Protein AF-A0A2S6WKI0-F1 (afdb_monomer_lite)

Foldseek 3Di:
DDDPLQVVLQCVLQVVCCVPLNRDTPVRLLVLLQVLLVCLQVAPEQVCQVCNLVSCCSVVSVLSSQVSGDPVNCVVCVVSVVVSVVSLLVQWAFFADPCSVLLDPVSRPNSSRIDGPGHDDDDPDHDHRD

Secondary structure (DSSP, 8-state):
---HHHHHHHHHHHHHHHHHH-S--HHHHHHHHHHHHHHHHH-EEGGGTTTHHHHTHHHHHHHHHGGGS-HHHHHHHHHHHHHHHHHHHHHEEEPSSTTGGG-STTSSSGGGGEEES-EESSSS-PPTT-

Radius of gyration: 15.68 Å; chains: 1; bounding box: 42×27×44 Å

pLDDT: mean 94.5, std 6.23, range [60.06, 98.75]

Structure (mmCIF, N/CA/C/O backbone):
data_AF-A0A2S6WKI0-F1
#
_entry.id   AF-A0A2S6WKI0-F1
#
loop_
_atom_site.group_PDB
_atom_site.id
_atom_site.type_symbol
_atom_site.label_atom_id
_atom_site.label_alt_id
_atom_site.label_comp_id
_atom_site.label_asym_id
_atom_site.label_entity_id
_atom_site.label_seq_id
_atom_site.pdbx_PDB_ins_code
_atom_site.Cartn_x
_atom_site.Cartn_y
_atom_site.Cartn_z
_atom_site.occupancy
_atom_site.B_iso_or_equiv
_atom_site.auth_seq_id
_atom_site.auth_comp_id
_atom_site.auth_asym_id
_atom_site.auth_atom_id
_atom_site.pdbx_PDB_model_num
ATOM 1 N N . MET A 1 1 ? -20.003 -7.263 13.265 1.00 79.88 1 MET A N 1
ATOM 2 C CA . MET A 1 1 ? -20.416 -5.843 13.315 1.00 79.88 1 MET A CA 1
ATOM 3 C C . MET A 1 1 ? -19.359 -5.113 14.118 1.00 79.88 1 MET A C 1
ATOM 5 O O . MET A 1 1 ? -18.969 -5.653 15.144 1.00 79.88 1 MET A O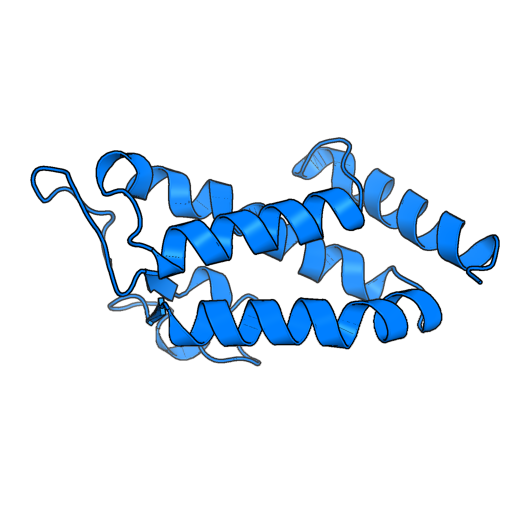 1
ATOM 9 N N . LEU A 1 2 ? -18.848 -3.985 13.625 1.00 91.81 2 LEU A N 1
ATOM 10 C CA . LEU A 1 2 ? -17.826 -3.215 14.337 1.00 91.81 2 LEU A CA 1
ATOM 11 C C . LEU A 1 2 ? -18.435 -2.526 15.564 1.00 91.81 2 LEU A C 1
ATOM 13 O O . LEU A 1 2 ? -19.578 -2.066 15.521 1.00 91.81 2 LEU A O 1
ATOM 17 N N . SER A 1 3 ? -17.673 -2.479 16.650 1.00 96.19 3 SER A N 1
ATOM 18 C CA . SER A 1 3 ? -18.012 -1.769 17.882 1.0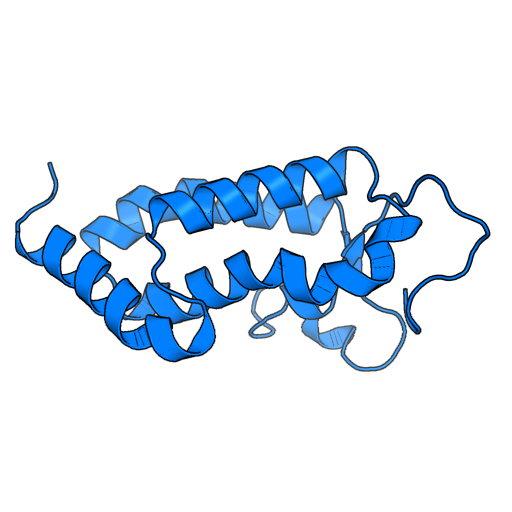0 96.19 3 SER A CA 1
ATOM 19 C C . SER A 1 3 ? -17.674 -0.270 17.785 1.00 96.19 3 SER A C 1
ATOM 21 O O . SER A 1 3 ? -16.920 0.141 16.901 1.00 96.19 3 SER A O 1
ATOM 23 N N . PRO A 1 4 ? -18.173 0.579 18.704 1.00 96.81 4 PRO A N 1
ATOM 24 C CA . PRO A 1 4 ? -17.758 1.982 18.777 1.00 96.81 4 PRO A CA 1
ATOM 25 C C . PRO A 1 4 ? -16.245 2.170 18.963 1.00 96.81 4 PRO A C 1
ATOM 27 O O . PRO A 1 4 ? -15.680 3.115 18.419 1.00 96.81 4 PRO A O 1
ATOM 30 N N . GLU A 1 5 ? -15.587 1.267 19.695 1.00 96.75 5 GLU A N 1
ATOM 31 C CA . GLU A 1 5 ? -14.131 1.275 19.883 1.00 96.75 5 GLU A CA 1
ATOM 32 C C . GLU A 1 5 ? -13.395 1.018 18.561 1.00 96.75 5 GLU A C 1
ATOM 34 O O . GLU A 1 5 ? -12.432 1.712 18.236 1.00 96.75 5 GLU A O 1
ATOM 39 N N . ASP A 1 6 ? -13.907 0.093 17.746 1.00 97.50 6 ASP A N 1
ATOM 40 C CA . ASP A 1 6 ? -13.355 -0.187 16.421 1.00 97.50 6 ASP A CA 1
ATOM 41 C C . ASP A 1 6 ? -13.419 1.056 15.521 1.00 97.50 6 ASP A C 1
ATOM 43 O O . ASP A 1 6 ? -12.411 1.446 14.926 1.00 97.50 6 ASP A O 1
ATOM 47 N N . TYR A 1 7 ? -14.570 1.738 15.477 1.00 96.50 7 TYR A N 1
ATOM 48 C CA . TYR A 1 7 ? -14.713 2.996 14.733 1.00 96.50 7 TYR A CA 1
ATOM 49 C C . TYR A 1 7 ? -13.810 4.108 15.279 1.00 96.50 7 TYR A C 1
ATOM 51 O O . TYR A 1 7 ? -13.210 4.850 14.496 1.00 96.50 7 TYR A O 1
ATOM 59 N N . ALA A 1 8 ? -13.681 4.214 16.604 1.00 97.25 8 ALA A N 1
ATOM 60 C CA . ALA A 1 8 ? -12.808 5.195 17.239 1.00 97.25 8 ALA A CA 1
ATOM 61 C C . ALA A 1 8 ? -11.334 4.963 16.879 1.00 97.25 8 ALA A C 1
ATOM 63 O O . ALA A 1 8 ? -10.628 5.931 16.602 1.00 97.25 8 ALA A O 1
ATOM 64 N N . SER A 1 9 ? -10.881 3.705 16.803 1.00 98.12 9 SER A N 1
ATOM 65 C CA . SER A 1 9 ? -9.504 3.378 16.406 1.00 98.12 9 SER A CA 1
ATOM 66 C C . SER A 1 9 ? -9.190 3.801 14.967 1.00 98.12 9 SER A C 1
ATOM 68 O O . SER A 1 9 ? -8.144 4.400 14.711 1.00 98.12 9 SER A O 1
ATOM 70 N N . ILE A 1 10 ? -10.133 3.591 14.039 1.00 97.38 10 ILE A N 1
ATOM 71 C CA . ILE A 1 10 ? -10.010 4.020 12.638 1.00 97.38 10 ILE A CA 1
ATOM 72 C C . ILE A 1 10 ? -9.953 5.548 12.557 1.00 97.38 10 ILE A C 1
ATOM 74 O O . ILE A 1 10 ? -9.088 6.106 11.880 1.00 97.38 10 ILE A O 1
ATOM 78 N N . HIS A 1 11 ? -10.860 6.232 13.261 1.00 97.12 11 HIS A N 1
ATOM 79 C CA . HIS A 1 11 ? -10.891 7.692 13.283 1.00 97.12 11 HIS A CA 1
ATOM 80 C C . HIS A 1 11 ? -9.604 8.276 13.879 1.00 97.12 11 HIS A C 1
ATOM 82 O O . HIS A 1 11 ? -9.020 9.193 13.301 1.00 97.12 11 HIS A O 1
ATOM 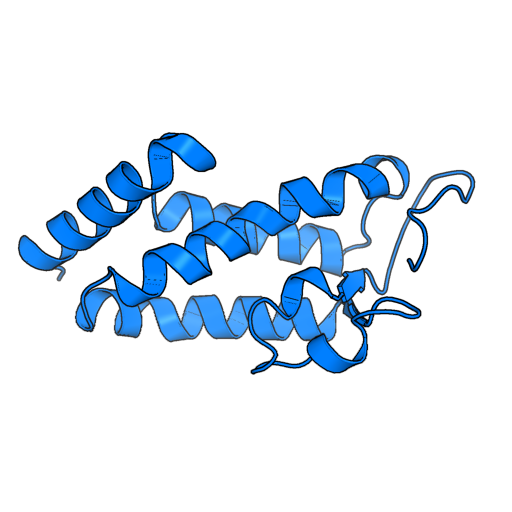88 N N . HIS A 1 12 ? -9.131 7.713 14.994 1.00 97.62 12 HIS A N 1
ATOM 89 C CA . HIS A 1 12 ? -7.888 8.116 15.643 1.00 97.62 12 HIS A CA 1
ATOM 90 C C . HIS A 1 12 ? -6.682 7.964 14.710 1.00 97.62 12 HIS A C 1
ATOM 92 O O . HIS A 1 12 ? -5.912 8.913 14.572 1.00 97.62 12 HIS A O 1
ATOM 98 N N . ALA A 1 13 ? -6.544 6.824 14.022 1.00 97.88 13 ALA A N 1
ATOM 99 C CA . ALA A 1 13 ? -5.464 6.614 13.056 1.00 97.88 13 ALA A CA 1
ATOM 100 C C . ALA A 1 13 ? -5.489 7.663 11.930 1.00 97.88 13 ALA A C 1
ATOM 102 O O . ALA A 1 13 ? -4.458 8.256 11.608 1.00 97.88 13 ALA A O 1
ATOM 103 N N . GLY A 1 14 ? -6.675 7.956 11.384 1.00 97.38 14 GLY A N 1
ATOM 104 C CA . GLY A 1 14 ? -6.852 9.004 10.376 1.00 97.38 14 GLY A CA 1
ATOM 105 C C . GLY A 1 14 ? -6.425 10.389 10.870 1.00 97.38 14 GLY A C 1
ATOM 106 O O . GLY A 1 14 ? -5.682 11.082 10.181 1.00 97.38 14 GLY A O 1
ATOM 107 N N . GLN A 1 15 ? -6.832 10.781 12.082 1.00 97.69 15 GLN A N 1
ATOM 108 C CA . GLN A 1 15 ? -6.458 12.076 12.666 1.00 97.69 15 GLN A CA 1
ATOM 109 C C . GLN A 1 15 ? -4.962 12.170 12.986 1.00 97.69 15 GLN A C 1
ATOM 111 O O . GLN A 1 15 ? -4.328 13.175 12.668 1.00 97.69 15 GLN A O 1
ATOM 116 N N . ALA A 1 16 ? -4.382 11.119 13.569 1.00 97.81 16 ALA A N 1
ATOM 117 C CA . ALA A 1 16 ? -2.968 11.085 13.937 1.00 97.81 16 ALA A CA 1
ATOM 118 C C . ALA A 1 16 ? -2.040 11.230 12.719 1.00 97.81 16 ALA A C 1
ATOM 120 O O . ALA A 1 16 ? -0.961 11.815 12.820 1.00 97.81 16 ALA A O 1
ATOM 121 N N . LEU A 1 17 ? -2.469 10.721 11.562 1.00 98.00 17 LEU A N 1
ATOM 122 C CA . LEU A 1 17 ? -1.694 10.723 10.322 1.00 98.00 17 LEU A CA 1
ATOM 123 C C . LEU A 1 17 ? -2.049 11.889 9.379 1.00 98.00 17 LEU A C 1
ATOM 125 O O . LEU A 1 17 ? -1.335 12.120 8.399 1.00 98.00 17 LEU A O 1
ATOM 129 N N . ALA A 1 18 ? -3.082 12.679 9.691 1.00 96.88 18 ALA A N 1
ATOM 130 C CA . ALA A 1 18 ? -3.592 13.726 8.805 1.00 96.88 18 ALA A CA 1
ATOM 131 C C . ALA A 1 18 ? -2.552 14.794 8.436 1.00 96.88 18 ALA A C 1
ATOM 133 O O . ALA A 1 18 ? -2.531 15.274 7.306 1.00 96.88 18 ALA A O 1
ATOM 134 N N . GLY A 1 19 ? -1.646 15.135 9.357 1.00 96.44 19 GLY A N 1
ATOM 135 C CA . GLY A 1 19 ? -0.585 16.113 9.093 1.00 96.44 19 GLY A CA 1
ATOM 136 C C . GLY A 1 19 ? 0.439 15.667 8.041 1.00 96.44 19 GLY A C 1
ATOM 137 O O . GLY A 1 19 ? 1.140 16.513 7.493 1.00 96.44 19 GLY A O 1
ATOM 138 N N . ARG A 1 20 ? 0.537 14.360 7.756 1.00 95.06 20 ARG A N 1
ATOM 139 C CA . ARG A 1 20 ? 1.485 13.806 6.776 1.00 95.06 20 ARG A CA 1
ATOM 140 C C . ARG A 1 20 ? 0.815 13.349 5.482 1.00 95.06 20 ARG A C 1
ATOM 142 O O . ARG A 1 20 ? 1.422 13.493 4.430 1.00 95.06 20 ARG A O 1
ATOM 149 N N . TYR A 1 21 ? -0.398 12.811 5.568 1.00 94.81 21 TYR A N 1
ATOM 150 C CA . TYR A 1 21 ? -1.081 12.169 4.436 1.00 94.81 21 TYR A CA 1
ATOM 151 C C . TYR A 1 21 ? -2.395 12.857 4.040 1.00 94.81 21 TYR A C 1
ATOM 153 O O . TYR A 1 21 ? -3.068 12.417 3.115 1.00 94.81 21 TYR A O 1
ATOM 161 N N . GLY A 1 22 ? -2.790 13.919 4.747 1.00 94.75 22 GLY A N 1
ATOM 162 C CA . GLY A 1 22 ? -4.116 14.514 4.614 1.00 94.75 22 GLY A CA 1
ATOM 163 C C . GLY A 1 22 ? -5.204 13.714 5.336 1.00 94.75 22 GLY A C 1
ATOM 164 O O . GLY A 1 22 ? -4.969 12.655 5.920 1.00 94.75 22 GLY A O 1
ATOM 165 N N . VAL A 1 23 ? -6.425 14.252 5.335 1.00 94.31 23 VAL A N 1
ATOM 166 C CA . VAL A 1 23 ? -7.576 13.607 5.980 1.00 94.31 23 VAL A CA 1
ATOM 167 C C . VAL A 1 23 ? -8.079 12.476 5.085 1.00 94.31 23 VAL A C 1
ATOM 169 O O . VAL A 1 23 ? -8.789 12.712 4.111 1.00 94.31 23 VAL A O 1
ATOM 172 N N . VAL A 1 24 ? -7.711 11.246 5.436 1.00 95.25 24 VAL A N 1
ATOM 173 C CA . VAL A 1 24 ? -8.057 10.021 4.703 1.00 95.25 24 VAL A CA 1
ATOM 174 C C . VAL A 1 24 ? -8.678 8.976 5.633 1.00 95.25 24 VAL A C 1
ATOM 176 O O . VAL A 1 24 ? -8.658 9.116 6.858 1.00 95.25 24 VAL A O 1
ATOM 179 N N . THR A 1 25 ? -9.251 7.919 5.054 1.00 95.69 25 THR A N 1
ATOM 180 C CA . THR A 1 25 ? -9.853 6.802 5.800 1.00 95.69 25 THR A CA 1
ATOM 181 C C . THR A 1 25 ? -9.150 5.486 5.484 1.00 95.69 25 THR A C 1
ATOM 183 O O . THR A 1 25 ? -8.506 5.360 4.445 1.00 95.69 25 THR A O 1
ATOM 186 N N . LEU A 1 26 ? -9.322 4.483 6.354 1.00 97.69 26 LEU A N 1
ATOM 187 C CA . LEU A 1 26 ? -8.784 3.137 6.131 1.00 97.69 26 LEU A CA 1
ATOM 188 C C . LEU A 1 26 ? -9.255 2.534 4.801 1.00 97.69 26 LEU A C 1
ATOM 190 O O . LEU A 1 26 ? -8.431 2.027 4.049 1.00 97.69 26 LEU A O 1
ATOM 194 N N . ASN A 1 27 ? -10.554 2.626 4.497 1.00 97.25 27 ASN A N 1
ATOM 195 C CA . ASN A 1 27 ? -11.097 2.093 3.246 1.00 97.25 27 ASN A CA 1
ATOM 196 C C . ASN A 1 27 ? -10.524 2.833 2.034 1.00 97.25 27 ASN A C 1
ATOM 198 O O . ASN A 1 27 ? -10.075 2.183 1.105 1.00 97.25 27 ASN A O 1
ATOM 202 N N . ALA A 1 28 ? -10.445 4.168 2.078 1.00 97.62 28 ALA A N 1
ATOM 203 C CA . ALA A 1 28 ? -9.879 4.944 0.974 1.00 97.62 28 ALA A CA 1
ATOM 204 C C . ALA A 1 28 ? -8.409 4.584 0.697 1.00 97.62 28 ALA A C 1
ATOM 206 O O . ALA A 1 28 ? -7.976 4.595 -0.448 1.00 97.62 28 ALA A O 1
ATOM 207 N N . MET A 1 29 ? -7.634 4.253 1.733 1.00 98.31 29 MET A N 1
ATOM 208 C CA . MET A 1 29 ? -6.234 3.849 1.572 1.00 98.31 29 MET A CA 1
ATOM 209 C C . MET A 1 29 ? -6.079 2.395 1.112 1.00 98.31 29 MET A C 1
ATOM 211 O O . MET A 1 29 ? -5.139 2.109 0.377 1.00 98.31 29 MET A O 1
ATOM 215 N N . LEU A 1 30 ? -6.990 1.492 1.496 1.00 98.56 30 LEU A N 1
ATOM 216 C CA . LEU A 1 30 ? -7.061 0.137 0.932 1.00 98.56 30 LEU A CA 1
ATOM 217 C C . LEU A 1 30 ? -7.472 0.169 -0.544 1.00 98.56 30 LEU A C 1
ATOM 219 O O . LEU A 1 30 ? -6.833 -0.488 -1.356 1.00 98.56 30 LEU A O 1
ATOM 223 N N . GLU A 1 31 ? -8.472 0.978 -0.895 1.00 98.50 31 GLU A N 1
ATOM 224 C CA . GLU A 1 31 ? -8.900 1.202 -2.280 1.00 98.50 31 GLU A CA 1
ATOM 225 C C . GLU A 1 31 ? -7.765 1.810 -3.110 1.00 98.50 31 GLU A C 1
ATOM 227 O O . GLU A 1 31 ? -7.438 1.283 -4.165 1.00 98.50 31 GLU A O 1
ATOM 232 N N . ALA A 1 32 ? -7.096 2.855 -2.610 1.00 98.31 32 ALA A N 1
ATOM 233 C CA . ALA A 1 32 ? -5.936 3.440 -3.283 1.00 98.31 32 ALA A CA 1
ATOM 234 C C . ALA A 1 32 ? -4.799 2.424 -3.477 1.00 98.31 32 ALA A C 1
ATOM 236 O O . ALA A 1 32 ? -4.152 2.425 -4.520 1.00 98.31 32 ALA A O 1
ATOM 237 N N . TRP A 1 33 ? -4.570 1.540 -2.498 1.00 98.75 33 TRP A N 1
ATOM 238 C CA . TRP A 1 33 ? -3.588 0.468 -2.645 1.00 98.75 33 TRP A CA 1
ATOM 239 C C . TRP A 1 33 ? -4.010 -0.548 -3.705 1.00 98.75 33 TRP A C 1
ATOM 241 O O . TRP A 1 33 ? -3.184 -0.929 -4.525 1.00 98.75 33 TRP A O 1
ATOM 251 N N . ALA A 1 34 ? -5.283 -0.945 -3.735 1.00 98.75 34 ALA A N 1
ATOM 252 C CA . ALA A 1 34 ? -5.807 -1.848 -4.753 1.00 98.75 34 ALA A CA 1
ATOM 253 C C . ALA A 1 34 ? -5.659 -1.271 -6.169 1.00 98.75 34 ALA A C 1
ATOM 255 O O . ALA A 1 34 ? -5.097 -1.947 -7.025 1.00 98.75 34 ALA A O 1
ATOM 256 N N . PHE A 1 35 ? -6.064 -0.014 -6.380 1.00 98.25 35 PHE A N 1
ATOM 257 C CA . PHE A 1 35 ? -5.913 0.669 -7.670 1.00 98.25 35 PHE A CA 1
ATOM 258 C C . PHE A 1 35 ? -4.451 0.763 -8.106 1.00 98.25 35 PHE A C 1
ATOM 260 O O . PHE A 1 35 ? -4.116 0.413 -9.229 1.00 98.25 35 PHE A O 1
ATOM 267 N N . PHE A 1 36 ? -3.556 1.161 -7.201 1.00 98.38 36 PHE A N 1
ATOM 268 C CA . PHE A 1 36 ? -2.136 1.235 -7.531 1.00 98.38 36 PHE A CA 1
ATOM 269 C C . PHE A 1 36 ? -1.535 -0.138 -7.868 1.00 98.38 36 PHE A C 1
ATOM 271 O O . PHE A 1 36 ? -0.675 -0.244 -8.738 1.00 98.38 36 PHE A O 1
ATOM 278 N N . VAL A 1 37 ? -1.964 -1.204 -7.186 1.00 98.75 37 VAL A N 1
ATOM 279 C CA . VAL A 1 37 ? -1.522 -2.568 -7.510 1.00 98.75 37 VAL A CA 1
ATOM 280 C C . VAL A 1 37 ? -2.009 -2.995 -8.892 1.00 98.75 37 VAL A C 1
ATOM 282 O O . VAL A 1 37 ? -1.225 -3.599 -9.617 1.00 98.75 37 VAL A O 1
ATOM 285 N N . GLU A 1 38 ? -3.242 -2.652 -9.265 1.00 98.31 38 GLU A N 1
ATOM 286 C CA . GLU A 1 38 ? -3.780 -2.895 -10.610 1.00 98.31 38 GLU A CA 1
ATOM 287 C C . GLU A 1 38 ? -2.962 -2.162 -11.682 1.00 98.31 38 GLU A C 1
ATOM 289 O O . GLU A 1 38 ? -2.489 -2.806 -12.615 1.00 98.31 38 GLU A O 1
ATOM 294 N N . ASP A 1 39 ? -2.657 -0.874 -11.491 1.00 96.62 39 ASP A N 1
ATOM 295 C CA . ASP A 1 39 ? -1.812 -0.109 -12.425 1.00 96.62 39 ASP A CA 1
ATOM 296 C C . ASP A 1 39 ? -0.414 -0.738 -12.601 1.00 96.62 39 ASP A C 1
ATOM 298 O O . ASP A 1 39 ? 0.158 -0.769 -13.693 1.00 96.62 39 ASP A O 1
ATOM 302 N N . VAL A 1 40 ? 0.167 -1.268 -11.518 1.00 97.94 40 VAL A N 1
ATOM 303 C CA . VAL A 1 40 ? 1.476 -1.943 -11.554 1.00 97.94 40 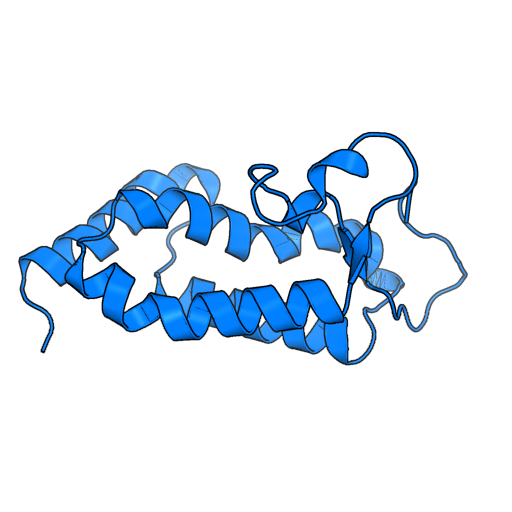VAL A CA 1
ATOM 304 C C . VAL A 1 40 ? 1.405 -3.320 -12.224 1.00 97.94 40 VAL A C 1
ATOM 306 O O . VAL A 1 40 ? 2.388 -3.750 -12.835 1.00 97.94 40 VAL A O 1
ATOM 309 N N . GLU A 1 41 ? 0.281 -4.025 -12.094 1.00 98.31 41 GLU A N 1
ATOM 310 C CA . GLU A 1 41 ? 0.032 -5.313 -12.747 1.00 98.31 41 GLU A CA 1
ATOM 311 C C . GLU A 1 41 ? -0.185 -5.162 -14.256 1.00 98.31 41 GLU A C 1
ATOM 313 O O . GLU A 1 41 ? 0.378 -5.952 -15.020 1.00 98.31 41 GLU A O 1
ATOM 318 N N . ASP A 1 42 ? -0.945 -4.147 -14.668 1.00 96.56 42 ASP A N 1
ATOM 319 C CA . ASP A 1 42 ? -1.310 -3.901 -16.067 1.00 96.56 42 ASP A CA 1
ATOM 320 C C . ASP A 1 42 ? -0.147 -3.339 -16.898 1.00 96.56 42 ASP A C 1
ATOM 322 O O . ASP A 1 42 ? -0.103 -3.539 -18.110 1.00 96.56 42 ASP A O 1
ATOM 326 N N . GLY A 1 43 ? 0.835 -2.712 -16.245 1.00 95.06 43 GLY A N 1
ATOM 327 C CA . GLY A 1 43 ? 1.991 -2.097 -16.888 1.00 95.06 43 GLY A CA 1
ATOM 328 C C . GLY A 1 43 ? 2.073 -0.627 -16.518 1.00 95.06 43 GLY A C 1
ATOM 329 O O . GLY A 1 43 ? 1.337 0.203 -17.042 1.00 95.06 43 GLY A O 1
ATOM 330 N N . PHE A 1 44 ? 2.991 -0.298 -15.610 1.00 95.00 44 PHE A N 1
ATOM 331 C CA . PHE A 1 44 ? 3.045 1.044 -15.043 1.00 95.00 44 PHE A CA 1
ATOM 332 C C . PHE A 1 44 ? 3.513 2.063 -16.088 1.00 95.00 44 PHE A C 1
ATOM 334 O O . PHE A 1 44 ? 4.523 1.843 -16.759 1.00 95.00 44 PHE A O 1
ATOM 341 N N . ASP A 1 45 ? 2.816 3.190 -16.200 1.00 93.25 45 ASP A N 1
ATOM 342 C CA . ASP A 1 45 ? 3.138 4.238 -17.168 1.00 93.25 45 ASP A CA 1
ATOM 343 C C . ASP A 1 45 ? 4.515 4.870 -16.886 1.00 93.25 45 ASP A C 1
ATOM 345 O O . ASP A 1 45 ? 4.777 5.401 -15.799 1.00 93.25 45 ASP A O 1
ATOM 349 N N . ALA A 1 46 ? 5.404 4.829 -17.880 1.00 92.94 46 ALA A N 1
ATOM 350 C CA . ALA A 1 46 ? 6.734 5.420 -17.822 1.00 92.94 46 ALA A CA 1
ATOM 351 C C . ALA A 1 46 ? 6.693 6.935 -17.582 1.00 92.94 46 ALA A C 1
ATOM 353 O O . ALA A 1 46 ? 7.560 7.453 -16.872 1.00 92.94 46 ALA A O 1
ATOM 354 N N . ASP A 1 47 ? 5.681 7.634 -18.106 1.00 91.50 47 ASP A N 1
ATOM 355 C CA . ASP A 1 47 ? 5.521 9.078 -17.901 1.00 91.50 47 ASP A CA 1
ATOM 356 C C . ASP A 1 47 ? 5.172 9.403 -16.433 1.00 91.50 47 ASP A C 1
ATOM 358 O O . ASP A 1 47 ? 5.472 10.495 -15.943 1.00 91.50 47 ASP A O 1
ATOM 362 N N . SER A 1 48 ? 4.633 8.425 -15.694 1.00 91.75 48 SER A N 1
ATOM 363 C CA . SER A 1 48 ? 4.314 8.521 -14.260 1.00 91.75 48 SER A CA 1
ATOM 364 C C . SER A 1 48 ? 5.401 7.934 -13.347 1.00 91.75 48 SER A C 1
ATOM 366 O O . SER A 1 48 ? 5.282 7.968 -12.120 1.00 91.75 48 SER A O 1
ATOM 368 N N . ALA A 1 49 ? 6.504 7.415 -13.896 1.00 92.44 49 ALA A N 1
ATOM 369 C CA . ALA A 1 49 ? 7.513 6.683 -13.124 1.00 92.44 49 ALA A CA 1
ATOM 370 C C . ALA A 1 49 ? 8.134 7.500 -11.971 1.00 92.44 49 ALA A C 1
ATOM 372 O O . ALA A 1 49 ? 8.471 6.953 -10.917 1.00 92.44 49 ALA A O 1
ATOM 373 N N . PHE A 1 50 ? 8.264 8.820 -12.132 1.00 92.00 50 PHE A N 1
ATOM 374 C CA . PHE A 1 50 ? 8.770 9.705 -11.076 1.00 92.00 50 PHE A CA 1
ATOM 375 C C . PHE A 1 50 ? 7.770 9.929 -9.929 1.00 92.00 50 PHE A C 1
ATOM 377 O O . PHE A 1 50 ? 8.204 10.191 -8.803 1.00 92.00 50 PHE A O 1
ATOM 384 N N . GLU A 1 51 ? 6.471 9.740 -10.175 1.00 93.00 51 GLU A N 1
ATOM 385 C CA . GLU A 1 51 ? 5.398 9.865 -9.179 1.00 93.00 51 GLU A CA 1
ATOM 386 C C . GLU A 1 51 ? 5.156 8.567 -8.397 1.00 93.00 51 GLU A C 1
ATOM 388 O O . GLU A 1 51 ? 4.627 8.590 -7.292 1.00 93.00 51 GLU A O 1
ATOM 393 N N . TYR A 1 52 ? 5.678 7.428 -8.853 1.00 94.50 52 TYR A N 1
ATOM 394 C CA . TYR A 1 52 ? 5.502 6.129 -8.189 1.00 94.50 52 TYR A CA 1
ATOM 395 C C . TYR A 1 52 ? 5.799 6.116 -6.681 1.00 94.50 52 TYR A C 1
ATOM 397 O O . TYR A 1 52 ? 5.141 5.434 -5.893 1.00 94.50 52 TYR A O 1
ATOM 405 N N . ARG A 1 53 ? 6.821 6.864 -6.235 1.00 91.81 53 ARG A N 1
ATOM 406 C CA . ARG A 1 53 ? 7.141 6.965 -4.798 1.00 91.81 53 ARG A CA 1
ATOM 407 C C . ARG A 1 53 ? 6.054 7.698 -4.019 1.00 91.81 53 ARG A C 1
ATOM 409 O O . ARG A 1 53 ? 5.878 7.414 -2.829 1.00 91.81 53 ARG A O 1
ATOM 416 N N . HIS A 1 54 ? 5.405 8.663 -4.650 1.00 93.00 54 HIS A N 1
ATOM 417 C CA . HIS A 1 54 ? 4.243 9.333 -4.105 1.00 93.00 54 HIS A CA 1
ATOM 418 C C . HIS A 1 54 ? 3.046 8.373 -4.094 1.00 93.00 54 HIS A C 1
ATOM 420 O O . HIS A 1 54 ? 2.448 8.186 -3.041 1.00 93.00 54 HIS A O 1
ATOM 426 N N . ASP A 1 55 ? 2.783 7.649 -5.176 1.00 93.31 55 ASP A N 1
ATOM 427 C CA . ASP A 1 55 ? 1.576 6.814 -5.287 1.00 93.31 55 ASP A CA 1
ATOM 428 C C . ASP A 1 55 ? 1.588 5.601 -4.341 1.00 93.31 55 ASP A C 1
ATOM 430 O O . ASP A 1 55 ? 0.600 5.307 -3.660 1.00 93.31 55 ASP A O 1
ATOM 434 N N . VAL A 1 56 ? 2.758 4.984 -4.135 1.00 96.69 56 VAL A N 1
ATOM 435 C CA . VAL A 1 56 ? 2.940 3.906 -3.141 1.00 96.69 56 VAL A CA 1
ATOM 436 C C . VAL A 1 56 ? 2.795 4.401 -1.682 1.00 96.69 56 VAL A C 1
ATOM 438 O O . VAL A 1 56 ? 2.849 3.616 -0.731 1.00 96.69 56 VAL A O 1
ATOM 441 N N . GLN A 1 57 ? 2.627 5.711 -1.444 1.00 96.75 57 GLN A N 1
ATOM 442 C CA . GLN A 1 57 ? 2.467 6.278 -0.100 1.00 96.75 57 GLN A CA 1
ATOM 443 C C . GLN A 1 57 ? 1.173 5.823 0.602 1.00 96.75 57 GLN A C 1
ATOM 445 O O . GLN A 1 57 ? 1.143 5.778 1.835 1.00 96.75 57 GLN A O 1
ATOM 450 N N . CYS A 1 58 ? 0.144 5.395 -0.132 1.00 97.69 58 CYS A N 1
ATOM 451 C CA . CYS A 1 58 ? -1.037 4.764 0.469 1.00 97.69 58 CYS A CA 1
ATOM 452 C C . CYS A 1 58 ? -0.657 3.544 1.336 1.00 97.69 58 CYS A C 1
ATOM 454 O O . CYS A 1 58 ? -1.126 3.400 2.470 1.00 97.69 58 CYS A O 1
ATOM 456 N N . ARG A 1 59 ? 0.301 2.724 0.881 1.00 98.50 59 ARG A N 1
ATOM 457 C CA . ARG A 1 59 ? 0.790 1.559 1.632 1.00 98.50 59 ARG A CA 1
ATOM 458 C C . ARG A 1 59 ? 1.594 1.937 2.872 1.00 98.50 59 ARG A C 1
ATOM 460 O O . ARG A 1 59 ? 1.575 1.212 3.872 1.00 98.50 59 ARG A O 1
ATOM 467 N N . ASP A 1 60 ? 2.258 3.088 2.827 1.00 98.25 60 ASP A N 1
ATOM 468 C CA . ASP A 1 60 ? 2.923 3.676 3.985 1.00 98.25 60 ASP A CA 1
ATOM 469 C C . ASP A 1 60 ? 1.944 4.093 5.071 1.00 98.25 60 ASP A C 1
ATOM 471 O O . ASP A 1 60 ? 2.202 3.809 6.242 1.00 98.25 60 ASP A O 1
ATOM 475 N N . TRP A 1 61 ? 0.850 4.749 4.677 1.00 98.31 61 TRP A N 1
ATOM 476 C CA . TRP A 1 61 ? -0.220 5.104 5.596 1.00 98.31 61 TRP A CA 1
ATOM 477 C C . TRP A 1 61 ? -0.805 3.843 6.233 1.00 98.31 61 TRP A C 1
ATOM 479 O O . TRP A 1 61 ? -0.900 3.772 7.455 1.00 98.31 61 TRP A O 1
ATOM 489 N N . LEU A 1 62 ? -1.103 2.811 5.429 1.00 98.44 62 LEU A N 1
ATOM 490 C CA . LEU A 1 62 ? -1.642 1.539 5.926 1.00 98.44 62 LEU A CA 1
ATOM 491 C C . LEU A 1 62 ? -0.715 0.896 6.960 1.00 98.44 62 LEU A C 1
ATOM 493 O O . LEU A 1 62 ? -1.187 0.448 8.000 1.00 98.44 62 LEU A O 1
ATOM 497 N N . ALA A 1 63 ? 0.598 0.896 6.715 1.00 98.06 63 ALA A N 1
ATOM 498 C CA . ALA A 1 63 ? 1.582 0.344 7.643 1.00 98.06 63 ALA A CA 1
ATOM 499 C C . ALA A 1 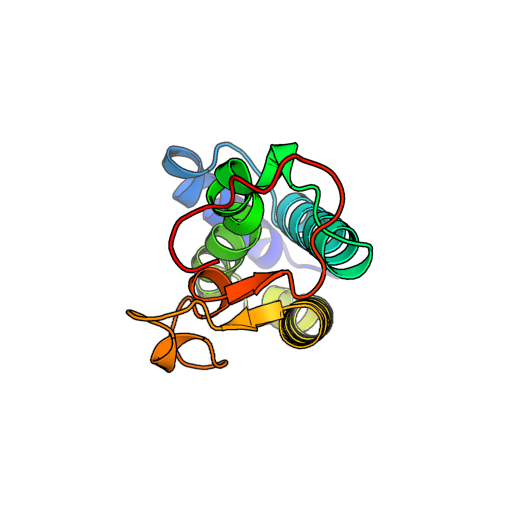63 ? 1.633 1.085 8.987 1.00 98.06 63 ALA A C 1
ATOM 501 O O . ALA A 1 63 ? 1.800 0.455 10.029 1.00 98.06 63 ALA A O 1
ATOM 502 N N . GLU A 1 64 ? 1.504 2.412 8.967 1.00 98.25 64 GLU A N 1
ATOM 503 C CA . GLU A 1 64 ? 1.524 3.232 10.181 1.00 98.25 64 GLU A CA 1
ATOM 504 C C . GLU A 1 64 ? 0.201 3.207 10.939 1.00 98.25 64 GLU A C 1
ATOM 506 O O . GLU A 1 64 ? 0.200 3.207 12.169 1.00 98.25 64 GLU A O 1
ATOM 511 N N . ALA A 1 65 ? -0.918 3.153 10.218 1.00 98.31 65 ALA A N 1
ATOM 512 C CA . ALA A 1 65 ? -2.241 3.038 10.807 1.00 98.31 65 ALA A CA 1
ATOM 513 C C . ALA A 1 65 ? -2.436 1.668 11.469 1.00 98.31 65 ALA A C 1
ATOM 515 O O . ALA A 1 65 ? -3.009 1.601 12.553 1.00 98.31 65 ALA A O 1
ATOM 516 N N . TRP A 1 66 ? -1.929 0.583 10.867 1.00 98.00 66 TRP A N 1
ATOM 517 C CA . TRP A 1 66 ? -2.144 -0.801 11.319 1.00 98.00 66 TRP A CA 1
ATOM 518 C C . TRP A 1 66 ? -1.967 -1.044 12.830 1.00 98.00 66 TRP A C 1
ATOM 520 O O . TRP A 1 66 ? -2.874 -1.609 13.451 1.00 98.00 66 TRP A O 1
ATOM 530 N N . PRO A 1 67 ? -0.855 -0.628 13.476 1.00 97.88 67 PRO A N 1
ATOM 531 C CA . PRO A 1 67 ? -0.679 -0.818 14.916 1.00 97.88 67 PRO A CA 1
ATOM 532 C C . PRO A 1 67 ? -1.653 0.002 15.780 1.00 97.88 67 PRO A C 1
ATOM 534 O O . PRO A 1 67 ? -1.849 -0.346 16.940 1.00 97.88 67 PRO A O 1
ATOM 537 N N . MET A 1 68 ? -2.268 1.059 15.239 1.00 98.38 68 MET A N 1
ATOM 538 C CA . MET A 1 68 ? -3.250 1.901 15.940 1.00 98.38 68 MET A CA 1
ATOM 539 C C . MET A 1 68 ? -4.668 1.313 15.920 1.00 98.38 68 MET A C 1
ATOM 541 O O . MET A 1 68 ? -5.514 1.731 16.708 1.00 98.38 68 MET A O 1
ATOM 545 N N . LEU A 1 69 ? -4.941 0.382 15.003 1.00 98.31 69 LEU A N 1
ATOM 546 C CA . LEU A 1 69 ? -6.248 -0.252 14.850 1.00 98.31 69 LEU A CA 1
ATOM 547 C C . LEU A 1 69 ? -6.474 -1.306 15.938 1.00 98.31 69 LEU A C 1
ATOM 549 O O . LEU A 1 69 ? -5.529 -1.951 16.406 1.00 98.31 69 LEU A O 1
ATOM 553 N N . THR A 1 70 ? -7.737 -1.523 16.305 1.00 98.38 70 THR A N 1
ATOM 554 C CA . THR A 1 70 ? -8.105 -2.669 17.144 1.00 98.38 70 THR A CA 1
ATOM 555 C C . THR A 1 70 ? -7.800 -3.986 16.432 1.00 98.38 70 THR A C 1
ATOM 557 O O . THR A 1 70 ? -7.731 -4.061 15.200 1.00 98.38 70 THR A O 1
ATOM 560 N N . GLU A 1 71 ? -7.668 -5.059 17.212 1.00 98.00 71 GLU A N 1
ATOM 561 C CA . GLU A 1 71 ? -7.469 -6.400 16.662 1.00 98.00 71 GLU A CA 1
ATOM 562 C C . GLU A 1 71 ? -8.617 -6.810 15.733 1.00 98.00 71 GLU A C 1
ATOM 564 O O . GLU A 1 71 ? -8.367 -7.298 14.638 1.00 98.00 71 GLU A O 1
ATOM 569 N N . THR A 1 72 ? -9.867 -6.515 16.103 1.00 97.94 72 THR A N 1
ATOM 570 C CA . THR A 1 72 ? -11.050 -6.795 15.276 1.00 97.94 72 THR A CA 1
ATOM 571 C C . THR A 1 72 ? -10.944 -6.164 13.889 1.00 97.94 72 THR A C 1
ATOM 573 O O . THR A 1 72 ? -11.196 -6.832 12.886 1.00 97.94 72 THR A O 1
ATOM 576 N N . VAL A 1 73 ? -10.563 -4.883 13.812 1.00 98.06 73 VAL A N 1
ATOM 577 C CA . VAL A 1 73 ? -10.414 -4.186 12.527 1.00 98.06 73 VAL A CA 1
ATOM 578 C C . VAL A 1 73 ? -9.270 -4.795 11.721 1.00 98.06 73 VAL A C 1
ATOM 580 O O . VAL A 1 73 ? -9.451 -5.047 10.529 1.00 98.06 73 VAL A O 1
ATOM 583 N N . ARG A 1 74 ? -8.126 -5.082 12.360 1.00 98.25 74 ARG A N 1
ATOM 584 C CA . ARG A 1 74 ? -6.999 -5.748 11.691 1.00 98.25 74 ARG A CA 1
ATOM 585 C C . ARG A 1 74 ? -7.403 -7.104 11.130 1.00 98.25 74 ARG A C 1
ATOM 587 O O . ARG A 1 74 ? -7.224 -7.316 9.938 1.00 98.25 74 ARG A O 1
ATOM 594 N N . SER A 1 75 ? -8.000 -7.985 11.931 1.00 97.69 75 SER A N 1
ATOM 595 C CA . SER A 1 75 ? -8.387 -9.331 11.489 1.00 97.69 75 SER A CA 1
ATOM 596 C C . SER A 1 75 ? -9.385 -9.304 10.329 1.00 97.69 75 SER A C 1
ATOM 598 O O . SER A 1 75 ? -9.314 -10.147 9.440 1.00 97.69 75 SER A O 1
ATOM 600 N N . LEU A 1 76 ? -10.295 -8.323 10.297 1.00 97.38 76 LEU A N 1
ATOM 601 C CA . LEU A 1 76 ? -11.251 -8.165 9.195 1.00 97.38 76 LEU A CA 1
ATOM 602 C C . LEU A 1 76 ? -10.599 -7.714 7.881 1.00 97.38 76 LEU A C 1
ATOM 604 O O . LEU A 1 76 ? -11.142 -7.998 6.817 1.00 97.38 76 LEU A O 1
ATOM 608 N N . ARG A 1 77 ? -9.470 -7.000 7.948 1.00 97.88 77 ARG A N 1
ATOM 609 C CA . ARG A 1 77 ? -8.781 -6.412 6.785 1.00 97.88 77 ARG A CA 1
ATOM 610 C C . ARG A 1 77 ? -7.483 -7.115 6.414 1.00 97.88 77 ARG A C 1
ATOM 612 O O . ARG A 1 77 ? -6.915 -6.839 5.365 1.00 97.88 77 ARG A O 1
ATOM 619 N N . GLU A 1 78 ? -7.006 -8.023 7.255 1.00 97.69 78 GLU A N 1
ATOM 620 C CA . GLU A 1 78 ? -5.716 -8.680 7.077 1.00 97.69 78 GLU A CA 1
ATOM 621 C C . GLU A 1 78 ? -5.662 -9.514 5.798 1.00 97.69 78 GLU A C 1
ATOM 623 O O . GLU A 1 78 ? -4.664 -9.455 5.085 1.00 97.69 78 GLU A O 1
ATOM 628 N N . ALA A 1 79 ? -6.723 -10.269 5.494 1.00 98.31 79 ALA A N 1
ATOM 629 C CA . ALA A 1 79 ? -6.773 -11.085 4.283 1.00 98.31 79 ALA A CA 1
ATOM 630 C C . ALA A 1 79 ? -6.685 -10.217 3.016 1.00 98.31 79 ALA A C 1
ATOM 632 O O . ALA A 1 79 ? -5.865 -10.499 2.148 1.00 98.31 79 ALA A O 1
ATOM 633 N N . GLU A 1 80 ? -7.459 -9.131 2.973 1.00 98.44 80 GLU A N 1
ATOM 634 C CA . GLU A 1 80 ? -7.476 -8.149 1.882 1.00 98.44 80 GLU A CA 1
ATOM 635 C C . GLU A 1 80 ? -6.098 -7.497 1.694 1.00 98.44 80 GLU A C 1
ATOM 637 O O . GLU A 1 80 ? -5.528 -7.546 0.606 1.00 98.44 80 GLU A O 1
ATOM 642 N N . LEU A 1 81 ? -5.498 -6.961 2.764 1.00 98.44 81 LEU A N 1
ATOM 643 C CA . LEU A 1 81 ? -4.179 -6.330 2.673 1.00 98.44 81 LEU A CA 1
ATOM 644 C C . LEU A 1 81 ? -3.089 -7.328 2.255 1.00 98.44 81 LEU A C 1
ATOM 646 O O . LEU A 1 81 ? -2.209 -6.987 1.467 1.00 98.44 81 LEU A O 1
ATOM 650 N N . ARG A 1 82 ? -3.140 -8.565 2.764 1.00 98.19 82 ARG A N 1
ATOM 651 C CA . ARG A 1 82 ? -2.171 -9.614 2.420 1.00 98.19 82 ARG A CA 1
ATOM 652 C C . ARG A 1 82 ? -2.280 -10.030 0.956 1.00 98.19 82 ARG A C 1
ATOM 654 O O . ARG A 1 82 ? -1.254 -10.284 0.330 1.00 98.19 82 ARG A O 1
ATOM 661 N N . GLU A 1 83 ? -3.494 -10.115 0.425 1.00 98.62 83 GLU A N 1
ATOM 662 C CA . GLU A 1 83 ? -3.730 -10.415 -0.987 1.00 98.62 83 GLU A CA 1
ATOM 663 C C . GLU A 1 83 ? -3.147 -9.321 -1.888 1.00 98.62 83 GLU A C 1
ATOM 665 O O . GLU A 1 83 ? -2.385 -9.629 -2.804 1.00 98.62 83 GLU A O 1
ATOM 670 N N . LEU A 1 84 ? -3.415 -8.050 -1.573 1.00 98.75 84 LEU A N 1
ATOM 671 C CA . LEU A 1 84 ? -2.850 -6.910 -2.300 1.00 98.75 84 LEU A CA 1
ATOM 672 C C . LEU A 1 84 ? -1.317 -6.871 -2.213 1.00 98.75 84 LEU A C 1
ATOM 674 O O . LEU A 1 84 ? -0.642 -6.677 -3.222 1.00 98.75 84 LEU A O 1
ATOM 678 N N . ASP A 1 85 ? -0.748 -7.122 -1.031 1.00 98.62 85 ASP A N 1
ATOM 679 C CA . ASP A 1 85 ? 0.705 -7.198 -0.848 1.00 98.62 85 ASP A CA 1
ATOM 680 C C . ASP A 1 85 ? 1.329 -8.336 -1.675 1.00 98.62 85 ASP A C 1
ATOM 682 O O . ASP A 1 85 ? 2.402 -8.159 -2.253 1.00 98.62 85 ASP A O 1
ATOM 686 N N . ALA A 1 86 ? 0.668 -9.495 -1.766 1.00 98.56 86 ALA A N 1
ATOM 687 C CA . ALA A 1 86 ? 1.140 -10.625 -2.566 1.00 98.56 86 ALA A CA 1
ATOM 688 C C . ALA A 1 86 ? 1.081 -10.331 -4.074 1.00 98.56 86 ALA A C 1
ATOM 690 O O . ALA A 1 86 ? 2.031 -10.646 -4.796 1.00 98.56 86 ALA A O 1
ATOM 691 N N . ARG A 1 87 ? 0.000 -9.692 -4.533 1.00 98.75 87 ARG A N 1
ATOM 692 C CA . ARG A 1 87 ? -0.162 -9.200 -5.908 1.00 98.75 87 ARG A CA 1
ATOM 693 C C . ARG A 1 87 ? 0.928 -8.197 -6.276 1.00 98.75 87 ARG A C 1
ATOM 695 O O . ARG A 1 87 ? 1.687 -8.434 -7.214 1.00 98.75 87 ARG A O 1
ATOM 702 N N . TYR A 1 88 ? 1.120 -7.167 -5.451 1.00 98.69 88 TYR A N 1
ATOM 703 C CA . TYR A 1 88 ? 2.195 -6.190 -5.625 1.00 98.69 88 TYR A CA 1
ATOM 704 C C . TYR A 1 88 ? 3.578 -6.847 -5.668 1.00 98.69 88 TYR A C 1
ATOM 706 O O . TYR A 1 88 ? 4.388 -6.563 -6.551 1.00 98.69 88 TYR A O 1
ATOM 714 N N 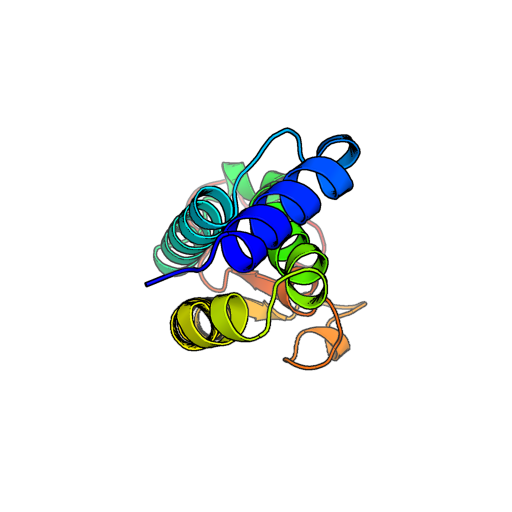. LEU A 1 89 ? 3.866 -7.751 -4.724 1.00 98.19 89 LEU A N 1
ATOM 715 C CA . LEU A 1 89 ? 5.138 -8.470 -4.671 1.00 98.19 89 LEU A CA 1
ATOM 716 C C . LEU A 1 89 ? 5.372 -9.275 -5.954 1.00 98.19 89 LEU A C 1
ATOM 718 O O . LEU A 1 89 ? 6.482 -9.260 -6.491 1.00 98.19 89 LEU A O 1
ATOM 722 N N . SER A 1 90 ? 4.322 -9.939 -6.445 1.00 98.31 90 SER A N 1
ATOM 723 C CA . SER A 1 90 ? 4.340 -10.675 -7.702 1.00 98.31 90 SER A CA 1
ATOM 724 C C . SER A 1 90 ? 4.624 -9.746 -8.872 1.00 98.31 90 SER A C 1
ATOM 726 O O . SER A 1 90 ? 5.525 -10.062 -9.636 1.00 98.31 90 SER A O 1
ATOM 728 N N . ALA A 1 91 ? 3.948 -8.599 -8.987 1.00 98.50 91 ALA A N 1
ATOM 729 C CA . ALA A 1 91 ? 4.037 -7.656 -10.110 1.00 98.50 91 ALA A CA 1
ATOM 730 C C . ALA A 1 91 ? 5.314 -6.795 -10.137 1.00 98.50 91 ALA A C 1
ATOM 732 O O . ALA A 1 91 ? 5.635 -6.170 -11.147 1.00 98.50 91 ALA A O 1
ATOM 733 N N . THR A 1 92 ? 6.089 -6.796 -9.056 1.00 98.31 92 THR A N 1
ATOM 734 C CA . THR A 1 92 ? 7.281 -5.955 -8.911 1.00 98.31 92 THR A CA 1
ATOM 735 C C . THR A 1 92 ? 8.567 -6.761 -8.772 1.00 98.31 92 THR A C 1
ATOM 737 O O . THR A 1 92 ? 8.574 -7.954 -8.458 1.00 98.31 92 THR A O 1
ATOM 740 N N . VAL A 1 93 ? 9.698 -6.088 -8.966 1.00 96.94 93 VAL A N 1
ATOM 741 C CA . VAL A 1 93 ? 11.043 -6.610 -8.691 1.00 96.94 93 VAL A CA 1
ATOM 742 C C . VAL A 1 93 ? 11.791 -5.664 -7.744 1.00 96.94 93 VAL A C 1
ATOM 744 O O . VAL A 1 93 ? 11.422 -4.491 -7.650 1.00 96.94 93 VAL A O 1
ATOM 747 N N . PRO A 1 94 ? 12.826 -6.127 -7.021 1.00 96.88 94 PRO A N 1
ATOM 748 C CA . PRO A 1 94 ? 13.667 -5.238 -6.225 1.00 96.88 94 PRO A CA 1
ATOM 749 C C . PRO A 1 94 ? 14.274 -4.104 -7.064 1.00 96.88 94 PRO A C 1
ATOM 751 O O . PRO A 1 94 ? 14.591 -4.288 -8.245 1.00 96.88 94 PRO A O 1
ATOM 754 N N . LEU A 1 95 ? 14.473 -2.940 -6.441 1.00 93.88 95 LEU A N 1
ATOM 755 C CA . LEU A 1 95 ? 15.295 -1.872 -7.016 1.00 93.88 95 LEU A CA 1
ATOM 756 C C . LEU A 1 95 ? 16.724 -2.368 -7.267 1.00 93.88 95 LEU A C 1
ATOM 758 O O . LEU A 1 95 ? 17.223 -3.259 -6.578 1.00 93.88 95 LEU A O 1
ATOM 762 N N . LEU A 1 96 ? 17.414 -1.754 -8.224 1.00 91.00 96 LEU A N 1
ATOM 763 C CA . LEU A 1 96 ? 18.834 -1.999 -8.449 1.00 91.00 96 LEU A CA 1
ATOM 764 C C . LEU A 1 96 ? 19.678 -1.203 -7.440 1.00 91.00 96 LEU A C 1
ATOM 766 O O . LEU A 1 96 ? 19.514 0.006 -7.278 1.00 91.00 96 LEU A O 1
ATOM 770 N N . GLY A 1 97 ? 20.629 -1.875 -6.789 1.00 86.94 97 GLY A N 1
ATOM 771 C CA . GLY A 1 97 ? 21.579 -1.242 -5.873 1.00 86.94 97 GLY A CA 1
ATOM 772 C C . GLY A 1 97 ? 21.076 -1.133 -4.431 1.00 86.94 97 GLY A C 1
ATOM 773 O O . GLY A 1 97 ? 20.645 -2.117 -3.832 1.00 86.94 97 GLY A O 1
ATOM 774 N N . VAL A 1 98 ? 21.226 0.047 -3.823 1.00 82.12 98 VAL A N 1
ATOM 775 C CA . VAL A 1 98 ? 21.026 0.236 -2.376 1.00 82.12 98 VAL A CA 1
ATOM 776 C C . VAL A 1 98 ? 19.567 0.002 -1.979 1.00 82.12 98 VAL A C 1
ATOM 778 O O . VAL A 1 98 ? 18.660 0.659 -2.485 1.00 82.12 98 VAL A O 1
ATOM 781 N N . GLY A 1 99 ? 19.357 -0.885 -1.003 1.00 80.69 99 GLY A N 1
ATOM 782 C CA . GLY A 1 99 ? 18.040 -1.209 -0.458 1.00 80.69 99 GLY A CA 1
ATOM 783 C C . GLY A 1 99 ? 17.356 -2.401 -1.125 1.00 80.69 99 GLY A C 1
ATOM 784 O O . GLY A 1 99 ? 16.294 -2.796 -0.655 1.00 80.69 99 GLY A O 1
ATOM 785 N N . ALA A 1 100 ? 17.952 -3.006 -2.160 1.00 86.31 100 ALA A N 1
ATOM 786 C CA . ALA A 1 100 ? 17.433 -4.225 -2.788 1.00 86.31 100 ALA A CA 1
ATOM 787 C C . ALA A 1 100 ? 17.286 -5.391 -1.790 1.00 86.31 100 ALA A C 1
ATOM 789 O O . ALA A 1 100 ? 16.355 -6.183 -1.879 1.00 86.31 100 ALA A O 1
ATOM 790 N N . ASP A 1 101 ? 18.167 -5.450 -0.789 1.00 88.56 101 ASP A N 1
ATOM 791 C CA . ASP A 1 101 ? 18.149 -6.406 0.323 1.00 88.56 101 ASP A CA 1
ATOM 792 C C . ASP A 1 101 ? 16.918 -6.266 1.235 1.00 88.56 101 ASP A C 1
ATOM 794 O O . ASP A 1 101 ? 16.566 -7.197 1.956 1.00 88.56 101 ASP A O 1
ATOM 798 N N . ARG A 1 102 ? 16.241 -5.113 1.192 1.00 92.38 102 ARG A N 1
ATOM 799 C CA . ARG A 1 102 ? 15.048 -4.807 1.995 1.00 92.38 102 ARG A CA 1
ATOM 800 C C . ARG A 1 102 ? 13.743 -5.008 1.233 1.00 92.38 102 ARG A C 1
ATOM 802 O O . ARG A 1 102 ? 12.686 -4.734 1.789 1.00 92.38 102 ARG A O 1
ATOM 809 N N . ALA A 1 103 ? 13.805 -5.446 -0.023 1.00 93.94 103 ALA A N 1
ATOM 810 C CA . ALA A 1 103 ? 12.648 -5.586 -0.905 1.00 93.94 103 ALA A CA 1
ATOM 811 C C . ALA A 1 103 ? 11.724 -6.764 -0.553 1.00 93.94 103 ALA A C 1
ATOM 813 O O . ALA A 1 103 ? 10.656 -6.891 -1.155 1.00 93.94 103 ALA A O 1
ATOM 814 N N . GLU A 1 104 ? 12.116 -7.608 0.402 1.00 93.31 104 GLU A N 1
ATOM 815 C CA . GLU A 1 104 ? 11.350 -8.775 0.836 1.00 93.31 104 GLU A CA 1
ATOM 816 C C . GLU A 1 104 ? 10.433 -8.468 2.032 1.00 93.31 104 GLU A C 1
ATOM 818 O O . GLU A 1 104 ? 10.799 -7.670 2.908 1.00 93.31 104 GLU A O 1
ATOM 823 N N . PRO A 1 105 ? 9.258 -9.127 2.127 1.00 91.81 105 PRO A N 1
ATOM 824 C CA . PRO A 1 105 ? 8.397 -9.035 3.300 1.00 91.81 105 PRO A CA 1
ATOM 825 C C . PRO A 1 105 ? 9.175 -9.285 4.600 1.00 91.81 105 PRO A C 1
ATOM 827 O O . PRO A 1 105 ? 9.902 -10.266 4.735 1.00 91.81 105 PRO A O 1
ATOM 830 N N . GLY A 1 106 ? 9.032 -8.375 5.566 1.00 86.25 106 GLY A N 1
ATOM 831 C CA . GLY A 1 106 ? 9.817 -8.369 6.809 1.00 86.25 106 GLY A CA 1
ATOM 832 C C . GLY A 1 106 ? 10.969 -7.355 6.828 1.00 86.25 106 GLY A C 1
ATOM 833 O O . GLY A 1 106 ? 11.423 -6.988 7.909 1.00 86.25 106 GLY A O 1
ATOM 834 N N . GLY A 1 107 ? 11.367 -6.797 5.678 1.00 84.75 107 GLY A N 1
ATOM 835 C CA . GLY A 1 107 ? 12.371 -5.726 5.558 1.00 84.75 107 GLY A CA 1
ATOM 836 C C . GLY A 1 107 ? 11.917 -4.327 6.016 1.00 84.75 107 GLY A C 1
ATOM 837 O O . GLY A 1 107 ? 12.497 -3.320 5.610 1.00 84.75 107 GLY A O 1
ATOM 838 N N . GLY A 1 108 ? 10.860 -4.223 6.828 1.00 89.75 108 GLY A N 1
ATOM 839 C CA . GLY A 1 108 ? 10.207 -2.954 7.163 1.00 89.75 108 GLY A CA 1
ATOM 840 C C . GLY A 1 108 ? 9.297 -2.474 6.029 1.00 89.75 108 GLY A C 1
ATOM 841 O O . GLY A 1 108 ? 8.354 -3.172 5.662 1.00 89.75 108 GLY A O 1
ATOM 842 N N . ARG A 1 109 ? 9.568 -1.291 5.461 1.00 95.12 109 ARG A N 1
ATOM 843 C CA . ARG A 1 109 ? 8.817 -0.732 4.314 1.00 95.12 109 ARG A CA 1
ATOM 844 C C . ARG A 1 109 ? 9.282 -1.336 2.987 1.00 95.12 109 ARG A C 1
ATOM 846 O O . ARG A 1 109 ? 9.710 -0.622 2.081 1.00 95.12 109 ARG A O 1
ATOM 853 N N . TRP A 1 110 ? 9.234 -2.659 2.893 1.00 96.81 110 TRP A N 1
ATOM 854 C CA . TRP A 1 110 ? 9.792 -3.424 1.778 1.00 96.81 110 TRP A CA 1
ATOM 855 C C . TRP A 1 110 ? 9.218 -3.013 0.416 1.00 96.81 110 TRP A C 1
ATOM 857 O O . TRP A 1 110 ? 9.948 -2.975 -0.573 1.00 96.81 110 TRP A O 1
ATOM 867 N N . TRP A 1 111 ? 7.950 -2.591 0.369 1.00 97.38 111 TRP A N 1
ATOM 868 C CA . TRP A 1 111 ? 7.293 -2.120 -0.853 1.00 97.38 111 TRP A CA 1
ATOM 869 C C . TRP A 1 111 ? 7.975 -0.899 -1.485 1.00 97.38 111 TRP A C 1
ATOM 871 O O . TRP A 1 111 ? 7.925 -0.744 -2.703 1.00 97.38 111 TRP A O 1
ATOM 881 N N . ARG A 1 112 ? 8.664 -0.063 -0.690 1.00 95.81 112 ARG A N 1
ATOM 882 C CA . ARG A 1 112 ? 9.425 1.103 -1.179 1.00 95.81 112 ARG A CA 1
ATOM 883 C C . ARG A 1 112 ? 10.763 0.751 -1.818 1.00 95.81 112 ARG A C 1
ATOM 885 O O . ARG A 1 112 ? 11.414 1.622 -2.390 1.00 95.81 112 ARG A O 1
ATOM 892 N N . HIS A 1 113 ? 11.177 -0.503 -1.706 1.00 95.69 113 HIS A N 1
ATOM 893 C CA . HIS A 1 113 ? 12.416 -1.019 -2.273 1.00 95.69 113 HIS A CA 1
ATOM 894 C C . HIS A 1 113 ? 12.168 -1.856 -3.531 1.00 95.69 113 HIS A C 1
ATOM 896 O O . HIS A 1 113 ? 13.011 -2.664 -3.924 1.00 95.69 113 HIS A O 1
ATOM 902 N N . ARG A 1 114 ? 11.012 -1.652 -4.169 1.00 96.31 114 ARG A N 1
ATOM 903 C CA . ARG A 1 114 ? 10.581 -2.360 -5.371 1.00 96.31 114 ARG A CA 1
ATOM 904 C C . ARG A 1 114 ? 10.182 -1.386 -6.474 1.00 96.31 114 ARG A C 1
ATOM 906 O O . ARG A 1 114 ? 9.869 -0.228 -6.201 1.00 96.31 114 ARG A O 1
ATOM 913 N N . ARG A 1 115 ? 10.209 -1.888 -7.704 1.00 95.50 115 ARG A N 1
ATOM 914 C CA . ARG A 1 115 ? 9.782 -1.222 -8.940 1.00 95.50 115 ARG A CA 1
ATOM 915 C C . ARG A 1 115 ? 8.854 -2.140 -9.742 1.00 95.50 115 ARG A C 1
ATOM 917 O O . ARG A 1 115 ? 8.985 -3.363 -9.595 1.00 95.50 115 ARG A O 1
ATOM 924 N N . PRO A 1 116 ? 7.982 -1.602 -10.608 1.00 96.62 116 PRO A N 1
ATOM 925 C CA . PRO A 1 116 ? 7.182 -2.409 -11.526 1.00 96.62 116 PRO A CA 1
ATOM 926 C C . PRO A 1 116 ? 8.055 -3.348 -12.358 1.00 96.62 116 PRO A C 1
ATOM 928 O O . PRO A 1 116 ? 9.151 -2.976 -12.786 1.00 96.62 116 PRO A O 1
ATOM 931 N N . ARG A 1 117 ? 7.590 -4.582 -12.587 1.00 96.31 117 ARG A N 1
ATOM 932 C CA . ARG A 1 117 ? 8.232 -5.468 -13.570 1.00 96.31 117 ARG A CA 1
ATOM 933 C C . ARG A 1 117 ? 7.923 -5.013 -14.993 1.00 96.31 117 ARG A C 1
ATOM 935 O O . ARG A 1 117 ? 8.792 -5.124 -15.855 1.00 96.31 117 ARG A O 1
ATOM 942 N N . LEU A 1 118 ? 6.691 -4.567 -15.220 1.00 95.44 118 LEU A N 1
ATOM 943 C CA . LEU A 1 118 ? 6.200 -4.088 -16.502 1.00 95.44 118 LEU A CA 1
ATOM 944 C C . LEU A 1 118 ? 6.079 -2.568 -16.428 1.00 95.44 118 LEU A C 1
ATOM 946 O O . LEU A 1 118 ? 5.448 -2.040 -15.515 1.00 95.44 118 LEU A O 1
ATOM 950 N N . VAL A 1 119 ? 6.740 -1.893 -17.362 1.00 93.69 119 VAL A N 1
ATOM 951 C CA . VAL A 1 119 ? 6.669 -0.444 -17.545 1.00 93.69 119 VAL A CA 1
ATOM 952 C C . VAL A 1 119 ? 6.360 -0.209 -19.015 1.00 93.69 119 VAL A C 1
ATOM 954 O O . VAL A 1 119 ? 7.051 -0.763 -19.876 1.00 93.69 119 VAL A O 1
ATOM 957 N N . GLU A 1 120 ? 5.321 0.567 -19.291 1.00 92.19 120 GLU A N 1
ATOM 958 C CA . GLU A 1 120 ? 4.822 0.826 -20.642 1.00 92.19 120 GLU A CA 1
ATOM 959 C C . GLU A 1 120 ? 4.882 2.319 -20.979 1.00 92.19 120 GLU A C 1
ATOM 961 O O . GLU A 1 120 ? 4.865 3.169 -20.096 1.00 92.19 120 GLU A O 1
ATOM 966 N N . GLY A 1 121 ? 4.962 2.647 -22.271 1.00 86.00 121 GLY A N 1
ATOM 967 C CA . GLY A 1 121 ? 5.073 4.036 -22.733 1.00 86.00 121 GLY A CA 1
ATOM 968 C C . GLY A 1 121 ? 6.465 4.663 -22.542 1.00 86.00 121 GLY A C 1
ATOM 969 O O . GLY A 1 121 ? 7.405 4.010 -22.093 1.00 86.00 121 GLY A O 1
ATOM 970 N N . GLY A 1 122 ? 6.585 5.939 -22.931 1.00 68.19 122 GLY A N 1
ATOM 971 C CA . GLY A 1 122 ? 7.738 6.817 -22.674 1.00 68.19 122 GLY A CA 1
ATOM 972 C C . GLY A 1 122 ? 9.056 6.527 -23.419 1.00 68.19 122 GLY A C 1
ATOM 973 O O . GLY A 1 122 ? 9.472 5.391 -23.644 1.00 68.19 122 GLY A O 1
ATOM 974 N N . GLU A 1 123 ? 9.794 7.590 -23.761 1.00 60.06 123 GLU A N 1
ATOM 975 C CA . GLU A 1 123 ? 11.206 7.500 -24.168 1.00 60.06 123 GLU A CA 1
ATOM 976 C C . GLU A 1 123 ? 12.110 7.341 -22.924 1.00 60.06 123 GLU A C 1
ATOM 978 O O . GLU A 1 123 ? 12.662 8.311 -22.423 1.00 60.06 123 GLU A O 1
ATOM 983 N N . VAL A 1 124 ? 12.243 6.104 -22.420 1.00 66.62 124 VAL A N 1
ATOM 984 C CA . VAL A 1 124 ? 13.345 5.507 -21.606 1.00 66.62 124 VAL A CA 1
ATOM 985 C C . VAL A 1 124 ? 13.932 6.319 -20.422 1.00 66.62 124 VAL A C 1
ATOM 987 O O . VAL A 1 124 ? 14.972 5.942 -19.879 1.00 66.62 124 VAL A O 1
ATOM 990 N N . TRP A 1 125 ? 13.317 7.407 -19.956 1.00 81.62 125 TRP A N 1
ATOM 991 C CA . TRP A 1 125 ? 13.819 8.149 -18.795 1.00 81.62 125 TRP A CA 1
ATOM 992 C C . TRP A 1 125 ? 13.122 7.711 -17.509 1.00 81.62 125 TRP A C 1
ATOM 994 O O . TRP A 1 125 ? 12.171 8.327 -17.044 1.00 81.62 125 TRP A O 1
ATOM 1004 N N . LEU A 1 126 ? 13.625 6.619 -16.934 1.00 89.25 126 LEU A N 1
ATOM 1005 C CA . LEU A 1 126 ? 13.130 6.060 -15.677 1.00 89.25 126 LEU A CA 1
ATOM 1006 C C . LEU A 1 126 ? 13.940 6.560 -14.468 1.00 89.25 126 LEU A C 1
ATOM 1008 O O . LEU A 1 126 ? 15.110 6.942 -14.613 1.00 89.25 126 LEU A O 1
ATOM 1012 N N . PRO A 1 127 ? 13.361 6.531 -13.252 1.00 89.56 127 PRO A N 1
ATOM 1013 C CA . PRO A 1 127 ? 14.083 6.858 -12.033 1.00 89.56 127 PRO A CA 1
ATOM 1014 C C . PRO A 1 127 ? 15.358 6.012 -11.860 1.00 89.56 127 PRO A C 1
ATOM 1016 O O . PRO A 1 127 ? 15.373 4.825 -12.182 1.00 89.56 127 PRO A O 1
ATOM 1019 N N . PRO A 1 128 ? 16.443 6.564 -11.288 1.00 87.00 128 PRO A N 1
ATOM 1020 C CA . PRO A 1 128 ? 17.658 5.794 -11.048 1.00 87.00 128 PRO A CA 1
ATOM 1021 C C . PRO A 1 128 ? 17.408 4.559 -10.174 1.00 87.00 128 PRO A C 1
ATOM 1023 O O . PRO A 1 128 ? 16.822 4.656 -9.092 1.00 87.00 128 PRO A O 1
ATOM 1026 N N . GLY A 1 129 ? 17.903 3.406 -10.624 1.00 84.12 129 GLY A N 1
ATOM 1027 C CA . GLY A 1 129 ? 17.728 2.127 -9.933 1.00 84.12 129 GLY A CA 1
ATOM 1028 C C . GLY A 1 129 ? 16.391 1.439 -10.216 1.00 84.12 129 GLY A C 1
ATOM 1029 O O . GLY A 1 129 ? 16.139 0.372 -9.647 1.00 84.12 129 GLY A O 1
ATOM 1030 N N . TRP A 1 130 ? 15.556 2.036 -11.075 1.00 87.69 130 TRP A N 1
ATOM 1031 C CA . TRP A 1 130 ? 14.521 1.301 -11.786 1.00 87.69 130 TRP A CA 1
ATOM 1032 C C . TRP A 1 130 ? 15.103 0.433 -12.900 1.00 87.69 130 TRP A C 1
ATOM 1034 O O . TRP A 1 130 ? 16.307 0.553 -13.213 1.00 87.69 130 TRP A O 1
#

Sequence (130 aa):
MLSPEDYASIHHAGQALAGRYGVVTLNAMLEAWAFFVEDVEDGFDADSAFEYRHDVQCRDWLAEAWPMLTETVRSLREAELRELDARYLSATVPLLGVGADRAEPGGGRWWRHRRPRLVEGGEVWLPPGW